Protein AF-A0A651FK99-F1 (afdb_monomer)

Sequence (175 aa):
MRAGRIADQYNTLGDHDLDEDLDEALESEAGDVWDIASVRTALVQGYRVLLDTVGREGPRGAGSYWPAFPAEAADLWEQRRTGSNTVGRMRVRIQRTSIEIQQAEAALHWPMRLLADDHNLRVVLQAWALAQAMRIKGRTLCKRRGWAYSTLRERRDRAARIIAEQLNRERVEPW

pLDDT: mean 76.42, std 20.95, range [30.81, 97.44]

Nearest PDB structures (foldseek):
  1rp3-assembly2_C  TM=5.316E-01  e=5.463E+00  Aquifex aeolicus
  8z6g-assembly3_F  TM=3.927E-01  e=2.242E+00  Pseudomonas aeruginosa
  8z6g-assembly1_B  TM=3.972E-01  e=4.482E+00  Pseudomonas aeruginosa
  7zkz-assembly1_A  TM=1.653E-01  e=5.740E+00  Arabidopsis thaliana
  8xyc-assembly1_A  TM=1.648E-01  e=7.351E+00  Verrucomicrobiota

Solvent-accessible surface area (backbone atoms only — not comparable to full-atom values): 10577 Å² total; per-residue (Å²): 135,86,89,72,80,96,80,82,85,86,84,80,82,93,70,96,59,70,66,64,71,52,62,57,37,68,67,54,73,75,48,95,57,50,37,51,49,5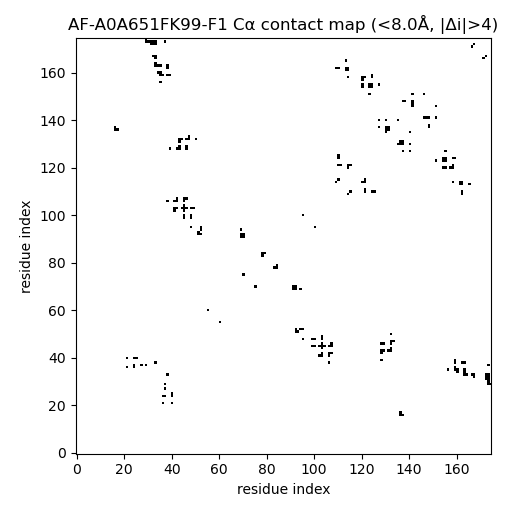4,46,49,46,43,34,22,50,14,40,37,52,48,57,53,70,70,58,83,84,49,92,74,49,75,76,54,90,66,78,82,75,81,78,50,76,67,56,57,51,52,38,62,74,68,68,59,64,89,55,81,74,68,72,81,65,71,83,74,52,73,64,59,50,52,52,18,53,54,37,64,43,42,48,63,68,74,30,57,88,43,56,70,37,31,52,49,37,53,54,49,29,45,31,53,44,69,73,46,42,67,68,59,53,22,67,76,70,74,46,59,64,69,59,50,52,55,39,32,53,52,43,28,40,56,47,17,57,49,38,49,73,70,66,55,80,56,122

Secondary structure (DSSP, 8-state):
-----SSSSS-------S-HHHHHHHSS---SS--HHHHHHHHHHHHHHHHHHH----TTGGG--S--PPPPHHHHHHHHHHT-GGGTT--------HHHHHHHHHHHHHHHHHTSS-HHHHHHHHHHHHHHHTT--HHHHHHHHT--HHHHHHHHHHHHHHHHHHHHHTTPPP-

Mean predicted aligned error: 12.54 Å

Foldseek 3Di:
DDPDDPPPPPDDDDDPQPPPLLVVLVPDDFDQAQDLSLLLNLLLLLLLVVCLPVDDDDPCNVVDPDDDDQDDPVNVVVCVVVVVCVVVPPPRRPDDDPVSNVSSVVSLCLLCPQVVPPPPLSVLQNLVSNCVNVVHGLVNSCVVVVHDSVVSVVSNSVSSRSSRVVCVVVSPGGD

Structure (mmCIF, N/CA/C/O backbone):
data_AF-A0A651FK99-F1
#
_entry.id   AF-A0A651FK99-F1
#
loop_
_atom_site.group_PDB
_atom_site.id
_atom_site.type_symbol
_atom_site.label_atom_id
_atom_site.label_alt_id
_atom_site.label_comp_id
_atom_site.label_asym_id
_atom_site.label_entity_id
_atom_site.label_seq_id
_atom_site.pdbx_PDB_ins_code
_atom_site.Cartn_x
_atom_site.Cartn_y
_atom_site.Cartn_z
_atom_site.occupancy
_atom_site.B_iso_or_equiv
_atom_site.auth_seq_id
_atom_site.auth_comp_id
_atom_site.auth_asym_id
_atom_site.auth_atom_id
_atom_site.pdbx_PDB_model_num
ATOM 1 N N . MET A 1 1 ? 8.073 29.356 28.563 1.00 34.69 1 MET A N 1
ATOM 2 C CA . MET A 1 1 ? 8.097 29.776 27.141 1.00 34.69 1 MET A CA 1
ATOM 3 C C . MET A 1 1 ? 7.719 28.588 26.261 1.00 34.69 1 MET A C 1
ATOM 5 O O . MET A 1 1 ? 7.972 27.458 26.646 1.00 34.69 1 MET A O 1
ATOM 9 N N . ARG A 1 2 ? 7.006 28.863 25.166 1.00 31.89 2 ARG A N 1
ATOM 10 C CA . ARG A 1 2 ? 6.116 27.978 24.388 1.00 31.89 2 ARG A CA 1
ATOM 11 C C . ARG A 1 2 ? 6.796 26.760 23.731 1.00 31.89 2 ARG A C 1
ATOM 13 O O . ARG A 1 2 ? 7.613 26.937 22.839 1.00 31.89 2 ARG A O 1
ATOM 20 N N . ALA A 1 3 ? 6.316 25.551 24.034 1.00 33.75 3 ALA A N 1
ATOM 21 C CA . ALA A 1 3 ? 6.349 24.418 23.103 1.00 33.75 3 ALA A CA 1
ATOM 22 C C . ALA A 1 3 ? 5.045 24.443 22.285 1.00 33.75 3 ALA A C 1
ATOM 24 O O . ALA A 1 3 ? 4.014 23.907 22.691 1.00 33.75 3 ALA A O 1
ATOM 25 N N . GLY A 1 4 ? 5.061 25.196 21.186 1.00 30.81 4 GLY A N 1
ATOM 26 C CA . GLY A 1 4 ? 3.923 25.362 20.287 1.00 30.81 4 GLY A CA 1
ATOM 27 C C . GLY A 1 4 ? 3.750 24.168 19.346 1.00 30.81 4 GLY A C 1
ATOM 28 O O . GLY A 1 4 ? 4.671 23.812 18.624 1.00 30.81 4 GLY A O 1
ATOM 29 N N . ARG A 1 5 ? 2.551 23.572 19.383 1.00 40.69 5 ARG A N 1
ATOM 30 C CA . ARG A 1 5 ? 1.781 23.008 18.253 1.00 40.69 5 ARG A CA 1
ATOM 31 C C . ARG A 1 5 ? 2.578 22.701 16.964 1.00 40.69 5 ARG A C 1
ATOM 33 O O . ARG A 1 5 ? 2.714 23.558 16.102 1.00 40.69 5 ARG A O 1
ATOM 40 N N . ILE A 1 6 ? 2.955 21.432 16.770 1.00 35.66 6 ILE A N 1
ATOM 41 C CA . ILE A 1 6 ? 3.353 20.859 15.460 1.00 35.66 6 ILE A CA 1
ATOM 42 C C . ILE A 1 6 ? 2.156 20.101 14.851 1.00 35.66 6 ILE A C 1
ATOM 44 O O . ILE A 1 6 ? 2.259 18.943 14.462 1.00 35.66 6 ILE A O 1
ATOM 48 N N . ALA A 1 7 ? 0.967 20.704 14.855 1.00 36.97 7 ALA A N 1
ATOM 49 C CA . ALA A 1 7 ? -0.232 20.047 14.321 1.00 36.97 7 ALA A CA 1
ATOM 50 C C . ALA A 1 7 ? -1.134 20.969 13.488 1.00 36.97 7 ALA A C 1
ATOM 52 O O . ALA A 1 7 ? -2.231 20.561 13.139 1.00 36.97 7 ALA A O 1
ATOM 53 N N . ASP A 1 8 ? -0.688 22.183 13.153 1.00 35.19 8 ASP A N 1
ATOM 54 C CA . ASP A 1 8 ? -1.609 23.252 12.732 1.00 35.19 8 ASP A CA 1
ATOM 55 C C . ASP A 1 8 ? -1.101 24.068 11.523 1.00 35.19 8 ASP A C 1
ATOM 57 O O . ASP A 1 8 ? -1.285 25.277 11.464 1.00 35.19 8 ASP A O 1
ATOM 61 N N . GLN A 1 9 ? -0.393 23.439 10.571 1.00 33.72 9 GLN A N 1
ATOM 62 C CA . GLN A 1 9 ? 0.181 24.145 9.403 1.00 33.72 9 GLN A CA 1
ATOM 63 C C . GLN A 1 9 ? -0.111 23.536 8.022 1.00 33.72 9 GLN A C 1
ATOM 65 O O . GLN A 1 9 ? 0.461 23.988 7.036 1.00 33.72 9 GLN A O 1
ATOM 70 N N . TYR A 1 10 ? -1.004 22.551 7.895 1.00 42.75 10 TYR A N 1
ATOM 71 C CA . TYR A 1 10 ? -1.287 21.944 6.579 1.00 42.75 10 TYR A CA 1
ATOM 72 C C . TYR A 1 10 ? -2.741 22.051 6.127 1.00 42.75 10 TYR A C 1
ATOM 74 O O . TYR A 1 10 ? -3.142 21.352 5.203 1.00 42.75 10 TYR A O 1
ATOM 82 N N . ASN A 1 11 ? -3.516 22.942 6.744 1.00 41.31 11 ASN A N 1
ATOM 83 C CA . ASN A 1 11 ? -4.862 23.252 6.289 1.00 41.31 11 ASN A CA 1
ATOM 84 C C . ASN A 1 11 ? -4.990 24.755 6.055 1.00 41.31 11 ASN A C 1
ATOM 86 O O . ASN A 1 11 ? -5.357 25.491 6.964 1.00 41.31 11 ASN A O 1
ATOM 90 N N . THR A 1 12 ? -4.601 25.224 4.873 1.00 39.28 12 THR A N 1
ATOM 91 C CA . THR A 1 12 ? -5.133 26.455 4.272 1.00 39.28 12 THR A CA 1
ATOM 92 C C . THR A 1 12 ? -4.604 26.609 2.851 1.00 39.28 12 THR A C 1
ATOM 94 O O . THR A 1 12 ? -3.410 26.462 2.612 1.00 39.28 12 THR A O 1
ATOM 97 N N . LEU A 1 13 ? -5.532 26.974 1.964 1.00 34.91 13 LEU A N 1
ATOM 98 C CA . LEU A 1 13 ? -5.382 27.358 0.559 1.00 34.91 13 LEU A CA 1
ATOM 99 C C . LEU A 1 13 ? -5.405 26.189 -0.432 1.00 34.91 13 LEU A C 1
ATOM 101 O O . LEU A 1 13 ? -4.463 25.411 -0.578 1.00 34.91 13 LEU A O 1
ATOM 105 N N . GLY A 1 14 ? -6.571 26.087 -1.073 1.00 42.62 14 GLY A N 1
ATOM 106 C CA . GLY A 1 14 ? -6.868 25.164 -2.147 1.00 42.62 14 GLY A CA 1
ATOM 107 C C . GLY A 1 14 ? -5.938 25.371 -3.330 1.00 42.62 14 GLY A C 1
ATOM 108 O O . GLY A 1 14 ? -5.750 26.485 -3.806 1.00 42.62 14 GLY A O 1
ATOM 109 N N . ASP A 1 15 ? -5.383 24.255 -3.770 1.00 38.62 15 ASP A N 1
ATOM 110 C CA . ASP A 1 15 ? -5.037 24.004 -5.156 1.00 38.62 15 ASP A CA 1
ATOM 111 C C . ASP A 1 15 ? -5.075 22.478 -5.316 1.00 38.62 15 ASP A C 1
ATOM 113 O O . ASP A 1 15 ? -4.568 21.740 -4.451 1.00 38.62 15 ASP A O 1
ATOM 117 N N . HIS A 1 16 ? -5.805 22.037 -6.334 1.00 42.75 16 HIS A N 1
ATOM 118 C CA . HIS A 1 16 ? -6.190 20.659 -6.647 1.00 42.75 16 HIS A CA 1
ATOM 119 C C . HIS A 1 16 ? -4.938 19.761 -6.751 1.00 42.75 16 HIS A C 1
ATOM 121 O O . HIS A 1 16 ? -4.244 19.760 -7.756 1.00 42.75 16 HIS A O 1
ATOM 127 N N . ASP A 1 17 ? -4.589 19.045 -5.678 1.00 47.69 17 ASP A N 1
ATOM 128 C CA . ASP A 1 17 ? -3.423 18.137 -5.612 1.00 47.69 17 ASP A CA 1
ATOM 129 C C . ASP A 1 17 ? -3.734 16.962 -4.651 1.00 47.69 17 ASP A C 1
ATOM 131 O O . ASP A 1 17 ? -2.895 16.513 -3.860 1.00 47.69 17 ASP A O 1
ATOM 135 N N . LEU A 1 18 ? -4.991 16.522 -4.652 1.00 48.66 18 LEU A N 1
ATOM 136 C CA . LEU A 1 18 ? -5.339 15.133 -4.382 1.00 48.66 18 LEU A CA 1
ATOM 137 C C . LEU A 1 18 ? -5.471 14.527 -5.772 1.00 48.66 18 LEU A C 1
ATOM 139 O O . LEU A 1 18 ? -6.139 15.120 -6.612 1.00 48.66 18 LEU A O 1
ATOM 143 N N . ASP A 1 19 ? -4.735 13.455 -6.039 1.00 51.62 19 ASP A N 1
ATOM 144 C CA . ASP A 1 19 ? -4.811 12.744 -7.309 1.00 51.62 19 ASP A CA 1
ATOM 145 C C . ASP A 1 19 ? -6.305 12.411 -7.568 1.00 51.62 19 ASP A C 1
ATOM 147 O O . ASP A 1 19 ? -6.829 11.515 -6.909 1.00 51.62 19 ASP A O 1
ATOM 151 N N . GLU A 1 20 ? -6.994 13.139 -8.464 1.00 50.44 20 GLU A N 1
ATOM 152 C CA . GLU A 1 20 ? -8.346 12.789 -8.964 1.00 50.44 20 GLU A CA 1
ATOM 153 C C . GLU A 1 20 ? -8.369 11.314 -9.391 1.00 50.44 20 GLU A C 1
ATOM 155 O O . GLU A 1 20 ? -9.310 10.589 -9.082 1.00 50.44 20 GLU A O 1
ATOM 160 N N . ASP A 1 21 ? -7.238 10.843 -9.931 1.00 52.19 21 ASP A N 1
ATOM 161 C CA . ASP A 1 21 ? -6.938 9.452 -10.257 1.00 52.19 21 ASP A CA 1
ATOM 162 C C . ASP A 1 21 ? -7.224 8.442 -9.126 1.00 52.19 21 ASP A C 1
ATOM 164 O O . ASP A 1 21 ? -7.378 7.261 -9.417 1.00 52.19 21 ASP A O 1
ATOM 168 N N . LEU A 1 22 ? -7.189 8.833 -7.842 1.00 53.69 22 LEU A N 1
ATOM 169 C CA . LEU A 1 22 ? -7.364 7.902 -6.719 1.00 53.69 22 LEU A CA 1
ATOM 170 C C . LEU A 1 22 ? -8.811 7.823 -6.238 1.00 53.69 22 LEU A C 1
ATOM 172 O O . LEU A 1 22 ? -9.229 6.742 -5.844 1.00 53.69 22 LEU A O 1
ATOM 176 N N . ASP A 1 23 ? -9.553 8.931 -6.276 1.00 46.50 23 ASP A N 1
ATOM 177 C CA . ASP A 1 23 ? -10.993 8.920 -5.996 1.00 46.50 23 ASP A CA 1
ATOM 178 C C . ASP A 1 23 ? -11.746 8.268 -7.173 1.00 46.50 23 ASP A C 1
ATOM 180 O O . ASP A 1 23 ? -12.600 7.419 -6.943 1.00 46.50 23 ASP A O 1
ATOM 184 N N . GLU A 1 24 ? -11.312 8.500 -8.418 1.00 50.28 24 GLU A N 1
ATOM 185 C CA . GLU A 1 24 ? -11.811 7.784 -9.605 1.00 50.28 24 GLU A CA 1
ATOM 186 C C . GLU A 1 24 ? -11.415 6.287 -9.592 1.00 50.28 24 GLU A C 1
ATOM 188 O O . GLU A 1 24 ? -12.212 5.420 -9.942 1.00 50.28 24 GLU A O 1
ATOM 193 N N . ALA A 1 25 ? -10.217 5.935 -9.097 1.00 50.53 25 ALA A N 1
ATOM 194 C CA . ALA A 1 25 ? -9.799 4.535 -8.913 1.00 50.53 25 ALA A CA 1
ATOM 195 C C . ALA A 1 25 ? -10.436 3.832 -7.702 1.00 50.53 25 ALA A C 1
ATOM 197 O O . ALA A 1 25 ? -10.422 2.601 -7.640 1.00 50.53 25 ALA A O 1
ATOM 198 N N . LEU A 1 26 ? -10.946 4.580 -6.721 1.00 51.03 26 LEU A N 1
ATOM 199 C CA . LEU A 1 26 ? -11.723 4.037 -5.603 1.00 51.03 26 LEU A CA 1
ATOM 200 C C . LEU A 1 26 ? -13.165 3.718 -6.024 1.00 51.03 26 LEU A C 1
ATOM 202 O O . LEU A 1 26 ? -13.805 2.901 -5.367 1.00 51.03 26 LEU A O 1
ATOM 206 N N . GLU A 1 27 ? -13.646 4.331 -7.108 1.00 51.31 27 GLU A N 1
ATOM 207 C CA . GLU A 1 27 ? -14.950 4.068 -7.731 1.00 51.31 27 GLU A CA 1
ATOM 208 C C . GLU A 1 27 ? -14.892 3.012 -8.850 1.00 51.31 27 GLU A C 1
ATOM 210 O O . GLU A 1 27 ? -15.934 2.596 -9.356 1.00 51.31 27 GLU A O 1
ATOM 215 N N . SER A 1 28 ? -13.699 2.536 -9.225 1.00 50.97 28 SER A N 1
ATOM 216 C CA . SER A 1 28 ? -13.558 1.421 -10.163 1.00 50.97 28 SER A CA 1
ATOM 217 C C . SER A 1 28 ? -14.165 0.158 -9.555 1.00 50.97 28 SER A C 1
ATOM 219 O O . SER A 1 28 ? -13.632 -0.381 -8.585 1.00 50.97 28 SER A O 1
ATOM 221 N N . GLU A 1 29 ? -15.254 -0.342 -10.144 1.00 55.88 29 GLU A N 1
ATOM 222 C CA . GLU A 1 29 ? -15.803 -1.649 -9.786 1.00 55.88 29 GLU A CA 1
ATOM 223 C C . GLU A 1 29 ? -14.724 -2.731 -9.922 1.00 55.88 29 GLU A C 1
ATOM 225 O O . GLU A 1 29 ? -13.866 -2.658 -10.811 1.00 55.88 29 GLU A O 1
ATOM 230 N N . ALA A 1 30 ? -14.747 -3.712 -9.014 1.00 58.59 30 ALA A N 1
ATOM 231 C CA . ALA A 1 30 ? -13.821 -4.836 -9.010 1.00 58.59 30 ALA A CA 1
ATOM 232 C C . ALA A 1 30 ? -13.950 -5.604 -10.334 1.00 58.59 30 ALA A C 1
ATOM 234 O O . ALA A 1 30 ? -14.865 -6.402 -10.532 1.00 58.59 30 ALA A O 1
ATOM 235 N N . GLY A 1 31 ? -13.055 -5.306 -11.274 1.00 66.44 31 GLY A N 1
ATOM 236 C CA . GLY A 1 31 ? -12.930 -6.063 -12.508 1.00 66.44 31 GLY A CA 1
ATOM 237 C C . GLY A 1 31 ? -12.443 -7.481 -12.218 1.00 66.44 31 GLY A C 1
ATOM 238 O O . GLY A 1 31 ? -11.839 -7.747 -11.186 1.00 66.44 31 GLY A O 1
ATOM 239 N N . ASP A 1 32 ? -12.646 -8.387 -13.169 1.00 84.44 32 ASP A N 1
ATOM 240 C CA . ASP A 1 32 ? -12.222 -9.795 -13.075 1.00 84.44 32 ASP A CA 1
ATOM 241 C C . ASP A 1 32 ? -10.681 -9.974 -13.091 1.00 84.44 32 ASP A C 1
ATOM 243 O O . ASP A 1 32 ? -10.149 -11.068 -12.930 1.00 84.44 32 ASP A O 1
ATOM 247 N N . VAL A 1 33 ? -9.926 -8.891 -13.316 1.00 91.88 33 VAL A N 1
ATOM 248 C CA . VAL A 1 33 ? -8.471 -8.904 -13.518 1.00 91.88 33 VAL A CA 1
ATOM 249 C C . VAL A 1 33 ? -7.822 -7.777 -12.719 1.00 91.88 33 VAL A C 1
ATOM 251 O O . VAL A 1 33 ? -8.304 -6.645 -12.742 1.00 91.88 33 VAL A O 1
ATOM 254 N N . TRP A 1 34 ? -6.685 -8.058 -12.071 1.00 93.94 34 TRP A N 1
ATOM 255 C CA . TRP A 1 34 ? -5.882 -7.024 -11.420 1.00 93.94 34 TRP A CA 1
ATOM 256 C C . TRP A 1 34 ? -5.341 -6.048 -12.454 1.00 93.94 34 TRP A C 1
ATOM 258 O O . TRP A 1 34 ? -4.611 -6.421 -13.377 1.00 93.94 34 TRP A O 1
ATOM 268 N N . ASP A 1 35 ? -5.647 -4.779 -12.253 1.00 93.88 35 ASP A N 1
ATOM 269 C CA . ASP A 1 35 ? -5.129 -3.670 -13.028 1.00 93.88 35 ASP A CA 1
ATOM 270 C C . ASP A 1 35 ? -4.215 -2.790 -12.157 1.00 93.88 35 ASP A C 1
ATOM 272 O O . ASP A 1 35 ? -3.971 -3.028 -10.971 1.00 93.88 35 ASP A O 1
ATOM 276 N N . ILE A 1 36 ? -3.644 -1.754 -12.765 1.00 93.50 36 ILE A N 1
ATOM 277 C CA . ILE A 1 36 ? -2.718 -0.872 -12.057 1.00 93.50 36 ILE A CA 1
ATOM 278 C C . ILE A 1 36 ? -3.450 -0.084 -10.954 1.00 93.50 36 ILE A C 1
ATOM 280 O O . ILE A 1 36 ? -2.845 0.199 -9.914 1.00 93.50 36 ILE A O 1
ATOM 284 N N . ALA A 1 37 ? -4.712 0.297 -11.177 1.00 90.75 37 ALA A N 1
ATOM 285 C CA . ALA A 1 37 ? -5.494 1.085 -10.236 1.00 90.75 37 ALA A CA 1
ATOM 286 C C . ALA A 1 37 ? -5.925 0.251 -9.020 1.00 90.75 37 ALA A C 1
ATOM 288 O O . ALA A 1 37 ? -5.641 0.654 -7.892 1.00 90.75 37 ALA A O 1
ATOM 289 N N . SER A 1 38 ? -6.477 -0.948 -9.221 1.00 91.75 38 SER A N 1
ATOM 290 C CA . SER A 1 38 ? -6.875 -1.869 -8.143 1.00 91.75 38 SER A CA 1
ATOM 291 C C . SER A 1 38 ? -5.709 -2.241 -7.230 1.00 91.75 38 SER A C 1
ATOM 293 O O . SER A 1 38 ? -5.842 -2.165 -6.010 1.00 91.75 38 SER A O 1
ATOM 295 N N . VAL A 1 39 ? -4.520 -2.529 -7.775 1.00 94.88 39 VAL A N 1
ATOM 296 C CA . VAL A 1 39 ? -3.324 -2.806 -6.955 1.00 94.88 39 VAL A CA 1
ATOM 297 C C . VAL A 1 39 ? -2.956 -1.606 -6.080 1.00 94.88 39 VAL A C 1
ATOM 299 O O . VAL A 1 39 ? -2.611 -1.756 -4.904 1.00 94.88 39 VAL A O 1
ATOM 302 N N . ARG A 1 40 ? -3.016 -0.391 -6.636 1.00 93.94 40 ARG A N 1
ATOM 303 C CA . ARG A 1 40 ? -2.751 0.838 -5.875 1.00 93.94 40 ARG A CA 1
ATOM 304 C C . ARG A 1 40 ? -3.786 1.041 -4.776 1.00 93.94 40 ARG A C 1
ATOM 306 O O . ARG A 1 40 ? -3.401 1.352 -3.649 1.00 93.94 40 ARG A O 1
ATOM 313 N N . THR A 1 41 ? -5.061 0.848 -5.096 1.00 91.69 41 THR A N 1
ATOM 314 C CA . THR A 1 41 ? -6.178 0.960 -4.159 1.00 91.69 41 THR A CA 1
ATOM 315 C C . THR A 1 41 ? -6.034 -0.044 -3.019 1.00 91.69 41 THR A C 1
ATOM 317 O O . THR A 1 41 ? -6.039 0.361 -1.855 1.00 91.69 41 THR A O 1
ATOM 320 N N . ALA A 1 42 ? -5.779 -1.316 -3.326 1.00 94.19 42 ALA A N 1
ATOM 321 C CA . ALA A 1 42 ? -5.559 -2.374 -2.343 1.00 94.19 42 ALA A CA 1
ATOM 322 C C . ALA A 1 42 ? -4.365 -2.074 -1.423 1.00 94.19 42 ALA A C 1
ATOM 324 O O . ALA A 1 42 ? -4.459 -2.238 -0.207 1.00 94.19 42 ALA A O 1
ATOM 325 N N . LEU A 1 43 ? -3.258 -1.548 -1.961 1.00 95.12 43 LEU A N 1
ATOM 326 C CA . LEU A 1 43 ? -2.107 -1.137 -1.149 1.00 95.12 43 LEU A CA 1
ATOM 327 C C . LEU A 1 43 ? -2.430 0.030 -0.212 1.00 95.12 43 LEU A C 1
ATOM 329 O O . LEU A 1 43 ? -2.039 0.011 0.956 1.00 95.12 43 LEU A O 1
ATOM 333 N N . VAL A 1 44 ? -3.137 1.052 -0.700 1.00 94.44 44 VAL A N 1
ATOM 334 C CA . VAL A 1 44 ? -3.555 2.184 0.138 1.00 94.44 44 VAL A CA 1
ATOM 335 C C . VAL A 1 44 ? -4.524 1.719 1.225 1.00 94.44 44 VAL A C 1
ATOM 337 O O . VAL A 1 44 ? -4.366 2.124 2.378 1.00 94.44 44 VAL A O 1
ATOM 340 N N . GLN A 1 45 ? -5.478 0.844 0.897 1.00 92.00 45 GLN A N 1
ATOM 341 C CA . GLN A 1 45 ? -6.375 0.222 1.875 1.00 92.00 45 GLN A CA 1
ATOM 342 C C . GLN A 1 45 ? -5.591 -0.588 2.912 1.00 92.00 45 GLN A C 1
ATOM 344 O O . GLN A 1 45 ? -5.803 -0.402 4.109 1.00 92.00 45 GLN A O 1
ATOM 349 N N . GLY A 1 46 ? -4.606 -1.382 2.485 1.00 94.12 46 GLY A N 1
ATOM 350 C CA . GLY A 1 46 ? -3.746 -2.144 3.386 1.00 94.12 46 GLY A CA 1
ATOM 351 C C . GLY A 1 46 ? -3.013 -1.260 4.397 1.00 94.12 46 GLY A C 1
ATOM 352 O O . GLY A 1 46 ? -3.038 -1.523 5.600 1.00 94.12 46 GLY A O 1
ATOM 353 N N . TYR A 1 47 ? -2.437 -0.141 3.947 1.00 93.88 47 TYR A N 1
ATOM 354 C CA . TYR A 1 47 ? -1.816 0.827 4.856 1.00 93.88 47 TYR A CA 1
ATOM 355 C C . TYR A 1 47 ? -2.824 1.567 5.746 1.00 93.88 47 TYR A C 1
ATOM 357 O O . TYR A 1 47 ? -2.484 1.897 6.881 1.00 93.88 47 TYR A O 1
ATOM 365 N N . ARG A 1 48 ? -4.053 1.830 5.282 1.00 90.50 48 ARG A N 1
ATOM 366 C CA . ARG A 1 48 ? -5.116 2.412 6.124 1.00 90.50 48 ARG A CA 1
ATOM 367 C C . ARG A 1 48 ? -5.499 1.458 7.252 1.00 90.50 48 ARG A C 1
ATOM 369 O O . ARG A 1 48 ? -5.495 1.873 8.407 1.00 90.50 48 ARG A O 1
ATOM 376 N N . VAL A 1 49 ? -5.731 0.184 6.932 1.00 90.88 49 VAL A N 1
ATOM 377 C CA . VAL A 1 49 ? -6.001 -0.870 7.921 1.00 90.88 49 VAL A CA 1
ATOM 378 C C . VAL A 1 49 ? -4.849 -0.972 8.922 1.00 90.88 49 VAL A C 1
ATOM 380 O O . VAL A 1 49 ? -5.092 -0.978 10.126 1.00 90.88 49 VAL A O 1
ATOM 383 N N . LEU A 1 50 ? -3.595 -0.953 8.459 1.00 89.00 50 LEU A N 1
ATOM 384 C CA . LEU A 1 50 ? -2.418 -0.967 9.335 1.00 89.00 50 LEU A CA 1
ATOM 385 C C . LEU A 1 50 ? -2.366 0.242 10.289 1.00 89.00 50 LEU A C 1
ATOM 387 O O . LEU A 1 50 ? -2.068 0.095 11.473 1.00 89.00 50 LEU A O 1
ATOM 391 N N . LEU A 1 51 ? -2.651 1.447 9.789 1.00 86.00 51 LEU A N 1
ATOM 392 C CA . LEU A 1 51 ? -2.655 2.668 10.604 1.00 86.00 51 LEU A CA 1
ATOM 393 C C . LEU A 1 51 ? -3.784 2.674 11.644 1.00 86.00 51 LEU A C 1
ATOM 395 O O . LEU A 1 51 ? -3.593 3.208 12.742 1.00 86.00 51 LEU A O 1
ATOM 399 N N . ASP A 1 52 ? -4.928 2.079 11.313 1.00 83.00 52 ASP A N 1
ATOM 400 C CA . ASP A 1 52 ? -6.075 1.963 12.214 1.00 83.00 52 ASP A CA 1
ATOM 401 C C . ASP A 1 52 ? -5.831 0.936 13.332 1.00 83.00 52 ASP A C 1
ATOM 403 O O . ASP A 1 52 ? -6.250 1.162 14.471 1.00 83.00 52 ASP A O 1
ATOM 407 N 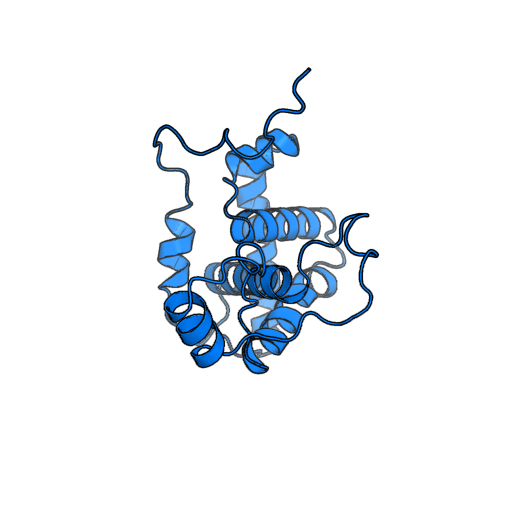N . THR A 1 53 ? -5.123 -0.163 13.038 1.00 80.12 53 THR A N 1
ATOM 408 C CA . THR A 1 53 ? -4.895 -1.268 13.987 1.00 80.12 53 THR A CA 1
ATOM 409 C C . THR A 1 53 ? -3.691 -1.050 14.907 1.00 80.12 53 THR A C 1
ATOM 411 O O . THR A 1 53 ? -3.800 -1.286 16.113 1.00 80.12 53 THR A O 1
ATOM 414 N N . VAL A 1 54 ? -2.558 -0.561 14.386 1.00 72.94 54 VAL A N 1
ATOM 415 C CA . VAL A 1 54 ? -1.287 -0.476 15.140 1.00 72.94 54 VAL A CA 1
ATOM 416 C C . VAL A 1 54 ? -1.219 0.759 16.053 1.00 72.94 54 VAL A C 1
ATOM 418 O O . VAL A 1 54 ? -0.626 0.723 17.129 1.00 72.94 54 VAL A O 1
ATOM 421 N N . GLY A 1 55 ? -1.889 1.861 15.701 1.00 63.69 55 GLY A N 1
ATOM 422 C CA . GLY A 1 55 ? -1.852 3.093 16.496 1.00 63.69 55 GLY A CA 1
ATOM 423 C C . GLY A 1 55 ? -0.456 3.746 16.585 1.00 63.69 55 GLY A C 1
ATOM 424 O O . GLY A 1 55 ? 0.492 3.369 15.905 1.00 63.69 55 GLY A O 1
ATOM 425 N N . ARG A 1 56 ? -0.320 4.809 17.396 1.00 56.94 56 ARG A N 1
ATOM 426 C CA . ARG A 1 56 ? 0.947 5.551 17.565 1.00 56.94 56 ARG A CA 1
ATOM 427 C C . ARG A 1 56 ? 1.746 4.994 18.744 1.00 56.94 56 ARG A C 1
ATOM 429 O O . ARG A 1 56 ? 1.514 5.405 19.881 1.00 56.94 56 ARG A O 1
ATOM 436 N N . GLU A 1 57 ? 2.736 4.156 18.470 1.00 53.09 57 GLU A N 1
ATOM 437 C CA . GLU A 1 57 ? 3.730 3.719 19.459 1.00 53.09 57 GLU A CA 1
ATOM 438 C C . GLU A 1 57 ? 4.819 4.793 19.635 1.00 53.09 57 GLU A C 1
ATOM 440 O O . GLU A 1 57 ? 5.852 4.807 18.974 1.00 53.09 57 GLU A O 1
ATOM 445 N N . GLY A 1 58 ? 4.557 5.790 20.484 1.00 51.38 58 GLY A N 1
ATOM 446 C CA . GLY A 1 58 ? 5.597 6.719 20.948 1.00 51.38 58 GLY A CA 1
ATOM 447 C C . GLY A 1 58 ? 6.202 6.269 22.285 1.00 51.38 58 GLY A C 1
ATOM 448 O O . GLY A 1 58 ? 5.615 5.423 22.950 1.00 51.38 58 GLY A O 1
ATOM 449 N N . PRO A 1 59 ? 7.273 6.916 22.787 1.00 56.25 59 PRO A N 1
ATOM 450 C CA . PRO A 1 59 ? 7.832 6.666 24.129 1.00 56.25 59 PRO A CA 1
ATOM 451 C C . PRO A 1 59 ? 6.808 6.802 25.273 1.00 56.25 59 PRO A C 1
ATOM 453 O O . PRO A 1 59 ? 6.987 6.272 26.361 1.00 56.25 59 PRO A O 1
ATOM 456 N N . ARG A 1 60 ? 5.701 7.512 25.018 1.00 51.91 60 ARG A N 1
ATOM 457 C CA . ARG A 1 60 ? 4.554 7.663 25.924 1.00 51.91 60 ARG A CA 1
ATOM 458 C C . ARG A 1 60 ? 3.583 6.465 25.913 1.00 51.91 60 ARG A C 1
ATOM 460 O O . ARG A 1 60 ? 2.697 6.421 26.756 1.00 51.91 60 ARG A O 1
ATOM 467 N N . GLY A 1 61 ? 3.726 5.538 24.964 1.00 48.59 61 GLY A N 1
ATOM 468 C CA . GLY A 1 61 ? 2.897 4.339 24.783 1.00 48.59 61 GLY A CA 1
ATOM 469 C C . GLY A 1 61 ? 3.220 3.205 25.759 1.00 48.59 61 GLY A C 1
ATOM 470 O O . GLY A 1 61 ? 2.348 2.401 26.050 1.00 48.59 61 GLY A O 1
ATOM 471 N N . ALA A 1 62 ? 4.412 3.203 26.364 1.00 54.50 62 ALA A N 1
ATOM 472 C CA . ALA A 1 62 ? 4.777 2.260 27.427 1.00 54.50 62 ALA A CA 1
ATOM 473 C C . ALA A 1 62 ? 4.159 2.604 28.806 1.00 54.50 62 ALA A C 1
ATOM 475 O O . ALA A 1 62 ? 4.411 1.910 29.786 1.00 54.50 62 ALA A O 1
ATOM 476 N N . GLY A 1 63 ? 3.365 3.681 28.909 1.00 51.22 63 GLY A N 1
ATOM 477 C CA . GLY A 1 63 ? 2.777 4.150 30.173 1.00 51.22 63 GLY A CA 1
ATOM 478 C C . GLY A 1 63 ? 1.571 3.344 30.674 1.00 51.22 63 GLY A C 1
ATOM 479 O O . GLY A 1 63 ? 1.119 3.552 31.797 1.00 51.22 63 GLY A O 1
ATOM 480 N N . SER A 1 64 ? 1.032 2.426 29.871 1.00 55.41 64 SER A N 1
ATOM 481 C CA . SER A 1 64 ? 0.060 1.428 30.325 1.00 55.41 64 SER A CA 1
ATOM 482 C C . SER A 1 64 ? 0.090 0.229 29.392 1.00 55.41 64 SER A C 1
ATOM 484 O O . SER A 1 64 ? -0.390 0.300 28.269 1.00 55.41 64 SER A O 1
ATOM 486 N N . TYR A 1 65 ? 0.634 -0.879 29.889 1.00 57.44 65 TYR A N 1
ATOM 487 C CA . TYR A 1 65 ? 0.584 -2.199 29.251 1.00 57.44 65 TYR A CA 1
ATOM 488 C C . TYR A 1 65 ? -0.825 -2.815 29.231 1.00 57.44 65 TYR A C 1
ATOM 490 O O . TYR A 1 65 ? -1.017 -3.901 28.692 1.00 57.44 65 TYR A O 1
ATOM 498 N N . TRP A 1 66 ? -1.815 -2.141 29.820 1.00 57.09 66 TRP A N 1
ATOM 499 C CA . TRP A 1 66 ? -3.202 -2.575 29.756 1.00 57.09 66 TRP A CA 1
ATOM 500 C C . TRP A 1 66 ? -3.790 -2.247 28.377 1.00 57.09 66 TRP A C 1
ATOM 502 O O . TRP A 1 66 ? -3.728 -1.085 27.962 1.00 57.09 66 TRP A O 1
ATOM 512 N N . PRO A 1 67 ? -4.359 -3.236 27.660 1.00 54.91 67 PRO A N 1
ATOM 513 C CA . PRO A 1 67 ? -5.028 -3.000 26.390 1.00 54.91 67 PRO A CA 1
ATOM 514 C C . PRO A 1 67 ? -6.096 -1.919 26.553 1.00 54.91 67 PRO A C 1
ATOM 516 O O . PRO A 1 67 ? -6.894 -1.956 27.490 1.00 54.91 67 PRO A O 1
ATOM 519 N N . ALA A 1 68 ? -6.130 -0.954 25.635 1.00 60.59 68 ALA A N 1
ATOM 520 C CA . ALA A 1 68 ? -7.266 -0.049 25.551 1.00 60.59 68 ALA A CA 1
ATOM 521 C C . ALA A 1 68 ? -8.486 -0.884 25.144 1.00 60.59 68 ALA A C 1
ATOM 523 O O . ALA A 1 68 ? -8.533 -1.384 24.019 1.00 60.59 68 ALA A O 1
ATOM 524 N N . PHE A 1 69 ? -9.434 -1.069 26.064 1.00 59.12 69 PHE A N 1
ATOM 525 C CA . PHE A 1 69 ? -10.674 -1.776 25.767 1.00 59.12 69 PHE A CA 1
ATOM 526 C C . PHE A 1 69 ? -11.380 -1.095 24.582 1.00 59.12 69 PHE A C 1
ATOM 528 O O . PHE A 1 69 ? -11.455 0.141 24.5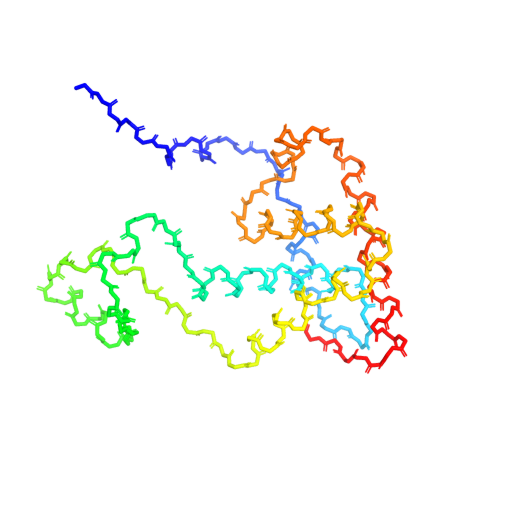52 1.00 59.12 69 PHE A O 1
ATOM 535 N N . PRO A 1 70 ? -11.849 -1.862 23.581 1.00 58.41 70 PRO A N 1
ATOM 536 C CA . PRO A 1 70 ? -12.670 -1.305 22.518 1.00 58.41 70 PRO A CA 1
ATOM 537 C C . PRO A 1 70 ? -13.951 -0.740 23.135 1.00 58.41 70 PRO A C 1
ATOM 539 O O . PRO A 1 70 ? -14.598 -1.409 23.930 1.00 58.41 70 PRO A O 1
ATOM 542 N N . ALA A 1 71 ? -14.280 0.507 22.803 1.00 63.62 71 ALA A N 1
ATOM 543 C CA . ALA A 1 71 ? -15.531 1.120 23.230 1.00 63.62 71 ALA A CA 1
ATOM 544 C C . ALA A 1 71 ? -16.636 0.736 22.246 1.00 63.62 71 ALA A C 1
ATOM 546 O O . ALA A 1 71 ? -16.454 0.890 21.033 1.00 63.62 71 ALA A O 1
ATOM 547 N N . GLU A 1 72 ? -17.773 0.270 22.752 1.00 70.81 72 GLU A N 1
ATOM 548 C CA . GLU A 1 72 ? -18.935 -0.005 21.917 1.00 70.81 72 GLU A CA 1
ATOM 549 C C . GLU A 1 72 ? -19.696 1.288 21.592 1.00 70.81 72 GLU A C 1
ATOM 551 O O . GLU A 1 72 ? -19.589 2.308 22.279 1.00 70.81 72 GLU A O 1
ATOM 556 N N . ALA A 1 73 ? -20.504 1.264 20.528 1.00 66.12 73 ALA A N 1
ATOM 557 C CA . ALA A 1 73 ? -21.303 2.423 20.128 1.00 66.12 73 ALA A CA 1
ATOM 558 C C . ALA A 1 73 ? -22.265 2.885 21.242 1.00 66.12 73 ALA A C 1
ATOM 560 O O . ALA A 1 73 ? -22.505 4.085 21.387 1.00 66.12 73 ALA A O 1
ATOM 561 N N . ALA A 1 74 ? -22.774 1.946 22.047 1.00 72.75 74 ALA A N 1
ATOM 562 C CA . ALA A 1 74 ? -23.630 2.224 23.196 1.00 72.75 74 ALA A CA 1
ATOM 563 C C . ALA A 1 74 ? -22.883 2.980 24.313 1.00 72.75 74 ALA A C 1
ATOM 565 O O . ALA A 1 74 ? -23.401 3.967 24.839 1.00 72.75 74 ALA A O 1
ATOM 566 N N . ASP A 1 75 ? -21.635 2.600 24.602 1.00 69.06 75 ASP A N 1
ATOM 567 C CA . ASP A 1 75 ? -20.806 3.245 25.629 1.00 69.06 75 ASP A CA 1
ATOM 568 C C . ASP A 1 75 ? -20.497 4.704 25.279 1.00 69.06 75 ASP A C 1
ATOM 570 O O . ASP A 1 75 ? -20.510 5.592 26.134 1.00 69.06 75 ASP A O 1
ATOM 574 N N . LEU A 1 76 ? -20.252 4.969 23.993 1.00 68.06 76 LEU A N 1
ATOM 575 C CA . LEU A 1 76 ? -19.983 6.314 23.481 1.00 68.06 76 LEU A CA 1
ATOM 576 C C . LEU A 1 76 ? -21.215 7.222 23.574 1.00 68.06 76 LEU A C 1
ATOM 578 O O . LEU A 1 76 ? -21.090 8.421 23.849 1.00 68.06 76 LEU A O 1
ATOM 582 N N . TRP A 1 77 ? -22.401 6.655 23.355 1.00 71.75 77 TRP A N 1
ATOM 583 C CA . TRP A 1 77 ? -23.671 7.358 23.512 1.00 71.75 77 TRP A CA 1
ATOM 584 C C . TRP A 1 77 ? -23.930 7.736 24.971 1.00 71.75 77 TRP A C 1
ATOM 586 O O . TRP A 1 77 ? -24.266 8.888 25.257 1.00 71.75 77 TRP A O 1
ATOM 596 N N . GLU A 1 78 ? -23.694 6.811 25.898 1.00 70.88 78 GLU A N 1
ATOM 597 C CA . GLU A 1 78 ? -23.919 7.041 27.325 1.00 70.88 78 GLU A CA 1
ATOM 598 C C . GLU A 1 78 ? -22.898 8.020 27.930 1.00 70.88 78 GLU A C 1
ATOM 600 O O . GLU A 1 78 ? -23.248 8.892 28.734 1.00 70.88 78 GLU A O 1
ATOM 605 N N . GLN A 1 79 ? -21.643 7.979 27.472 1.00 70.50 79 GLN A N 1
ATOM 606 C CA . GLN A 1 79 ? -20.627 8.965 27.854 1.00 70.50 79 GLN A CA 1
ATOM 607 C C . GLN A 1 79 ? -20.982 10.378 27.384 1.00 70.50 79 GLN A C 1
ATOM 609 O O . GLN A 1 79 ? -20.848 11.332 28.158 1.00 70.50 79 GLN A O 1
ATOM 614 N N . ARG A 1 80 ? -21.488 10.524 26.148 1.00 71.19 80 ARG A N 1
ATOM 615 C CA . ARG A 1 80 ? -21.998 11.813 25.648 1.00 71.19 80 ARG A CA 1
ATOM 616 C C . ARG A 1 80 ? -23.182 12.310 26.469 1.00 71.19 80 ARG A C 1
ATOM 618 O O . ARG A 1 80 ? -23.232 13.497 26.777 1.00 71.19 80 ARG A O 1
ATOM 625 N N . ARG A 1 81 ? -24.103 11.417 26.843 1.00 73.62 81 ARG A N 1
ATOM 626 C CA . ARG A 1 81 ? -25.291 11.745 27.646 1.00 73.62 81 ARG A CA 1
ATOM 627 C C . ARG A 1 81 ? -24.930 12.254 29.045 1.00 73.62 81 ARG A C 1
ATOM 629 O O . ARG A 1 81 ? -25.568 13.175 29.541 1.00 73.62 81 ARG A O 1
ATOM 636 N N . THR A 1 82 ? -23.898 11.678 29.662 1.00 73.56 82 THR A N 1
ATOM 637 C CA . THR A 1 82 ? -23.524 11.939 31.066 1.00 73.56 82 THR A CA 1
ATOM 638 C C . THR A 1 82 ? -22.542 13.112 31.226 1.00 73.56 82 THR A C 1
ATOM 640 O O . THR A 1 82 ? -22.235 13.522 32.342 1.00 73.56 82 THR A O 1
ATOM 643 N N . GLY A 1 83 ? -22.016 13.672 30.129 1.00 64.38 83 GLY A N 1
ATOM 644 C CA . GLY A 1 83 ? -21.087 14.813 30.164 1.00 64.38 83 GLY A CA 1
ATOM 645 C C . GLY A 1 83 ? -19.693 14.495 30.729 1.00 64.38 83 GLY A C 1
ATOM 646 O O . GLY A 1 83 ? -18.866 15.396 30.886 1.00 64.38 83 GLY A O 1
ATOM 647 N N . SER A 1 84 ? -19.402 13.219 31.005 1.00 60.84 84 SER A N 1
ATOM 648 C CA . SER A 1 84 ? -18.103 12.732 31.480 1.00 60.84 84 SER A CA 1
ATOM 649 C C . SER A 1 84 ? -17.098 12.701 30.324 1.00 60.84 84 SER A C 1
ATOM 651 O O . SER A 1 84 ? -16.811 11.668 29.725 1.00 60.84 84 SER A O 1
ATOM 653 N N . ASN A 1 85 ? -16.545 13.864 29.982 1.00 53.38 85 ASN A N 1
ATOM 654 C CA . ASN A 1 85 ? -15.521 14.006 28.940 1.00 53.38 85 ASN A CA 1
ATOM 655 C C . ASN A 1 85 ? -14.103 13.636 29.419 1.00 53.38 85 ASN A C 1
ATOM 657 O O . ASN A 1 85 ? -13.112 14.032 28.802 1.00 53.38 85 ASN A O 1
ATOM 661 N N . THR A 1 86 ? -13.966 12.827 30.473 1.00 49.53 86 THR A N 1
ATOM 662 C CA . THR A 1 86 ? -12.673 12.241 30.883 1.00 49.53 86 THR A CA 1
ATOM 663 C C . THR A 1 86 ? -12.055 11.404 29.748 1.00 49.53 86 THR A C 1
ATOM 665 O O . THR A 1 86 ? -10.842 11.224 29.675 1.00 49.53 86 THR A O 1
ATOM 668 N N . VAL A 1 87 ? -12.898 10.971 28.804 1.00 48.34 87 VAL A N 1
ATOM 669 C CA . VAL A 1 87 ? -12.595 10.145 27.630 1.00 48.34 87 VAL A CA 1
ATOM 670 C C . VAL A 1 87 ? -12.379 10.976 26.351 1.00 48.34 87 VAL A C 1
ATOM 672 O O . VAL A 1 87 ? -12.182 10.417 25.277 1.00 48.34 87 VA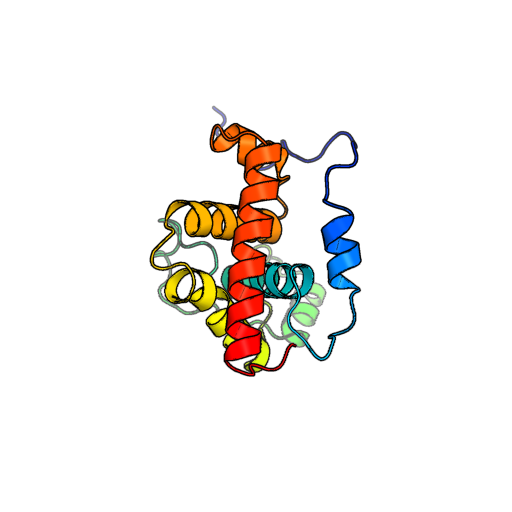L A O 1
ATOM 675 N N . GLY A 1 88 ? -12.281 12.313 26.428 1.00 42.00 88 GLY A N 1
ATOM 676 C CA . GLY A 1 88 ? -11.998 13.196 25.275 1.00 42.00 88 GLY A CA 1
ATOM 677 C C . GLY A 1 88 ? -10.682 12.917 24.515 1.00 42.00 88 GLY A C 1
ATOM 678 O O . GLY A 1 88 ? -10.325 13.645 23.591 1.00 42.00 88 GLY A O 1
ATOM 679 N N . ARG A 1 89 ? -9.938 11.870 24.895 1.00 48.75 89 ARG A N 1
ATOM 680 C CA . ARG A 1 89 ? -8.757 11.344 24.201 1.00 48.75 89 ARG A CA 1
ATOM 681 C C . ARG A 1 89 ? -8.786 9.841 23.902 1.00 48.75 89 ARG A C 1
ATOM 683 O O . ARG A 1 89 ? -7.794 9.364 23.350 1.00 48.75 89 ARG A O 1
ATOM 690 N N . MET A 1 90 ? -9.838 9.074 24.218 1.00 46.06 90 MET A N 1
ATOM 691 C CA . MET A 1 90 ? -9.921 7.721 23.647 1.00 46.06 90 MET A CA 1
ATOM 692 C C . MET A 1 90 ? -10.337 7.877 22.194 1.00 46.06 90 MET A C 1
ATOM 694 O O . MET A 1 90 ? -11.500 8.070 21.851 1.00 46.06 90 MET A O 1
ATOM 698 N N . ARG A 1 91 ? -9.328 7.856 21.326 1.00 51.81 91 ARG A N 1
ATOM 699 C CA . ARG A 1 91 ? -9.518 7.667 19.897 1.00 51.81 91 ARG A CA 1
ATOM 700 C C . ARG A 1 91 ? -10.218 6.317 19.750 1.00 51.81 91 ARG A C 1
ATOM 702 O O . ARG A 1 91 ? -9.602 5.292 20.037 1.00 51.81 91 ARG A O 1
ATOM 709 N N . VAL A 1 92 ? -11.500 6.335 19.390 1.00 54.41 92 VAL A N 1
ATOM 710 C CA . VAL A 1 92 ? -12.256 5.121 19.069 1.00 54.41 92 VAL A CA 1
ATOM 711 C C . VAL A 1 92 ? -11.458 4.380 18.004 1.00 54.41 92 VAL A C 1
ATOM 713 O O . VAL A 1 92 ? -11.200 4.927 16.930 1.00 54.41 92 VAL A O 1
ATOM 716 N N . ARG A 1 93 ? -10.984 3.179 18.339 1.00 61.62 93 ARG A N 1
ATOM 717 C CA . ARG A 1 93 ? -10.339 2.300 17.368 1.00 61.62 93 ARG A CA 1
ATOM 718 C C . ARG A 1 93 ? -11.462 1.639 16.590 1.00 61.62 93 ARG A C 1
ATOM 720 O O . ARG A 1 93 ? -12.244 0.891 17.171 1.00 61.62 93 ARG A O 1
ATOM 727 N N . ILE A 1 94 ? -11.574 1.973 15.310 1.00 67.06 94 ILE A N 1
ATOM 728 C CA . ILE A 1 94 ? -12.500 1.286 14.414 1.00 67.06 94 ILE A CA 1
ATOM 729 C C . ILE A 1 94 ? -12.004 -0.157 14.323 1.00 67.06 94 ILE A C 1
ATOM 731 O O . ILE A 1 94 ? -10.879 -0.397 13.888 1.00 67.06 94 ILE A O 1
ATOM 735 N N . GLN A 1 95 ? -12.815 -1.100 14.799 1.00 74.50 95 GLN A N 1
ATOM 736 C CA . GLN A 1 95 ? -12.533 -2.521 14.634 1.00 74.50 95 GLN A CA 1
ATOM 737 C C . GLN A 1 95 ? -12.687 -2.851 13.150 1.00 74.50 95 GLN A C 1
ATOM 739 O O . GLN A 1 95 ? -13.775 -2.708 12.594 1.00 74.50 95 GLN A O 1
ATOM 744 N N . ARG A 1 96 ? -11.583 -3.231 12.507 1.00 85.19 96 ARG A N 1
ATOM 745 C CA . ARG A 1 96 ? -11.590 -3.733 11.133 1.00 85.19 96 ARG A CA 1
ATOM 746 C C . ARG A 1 96 ? -12.054 -5.182 11.130 1.00 85.19 96 ARG A C 1
ATOM 748 O O . ARG A 1 96 ? -11.813 -5.925 12.081 1.00 85.19 96 ARG A O 1
ATOM 755 N N . THR A 1 97 ? -12.742 -5.573 10.072 1.00 89.12 97 THR A N 1
ATOM 756 C CA . THR A 1 97 ? -13.200 -6.949 9.896 1.00 89.12 97 THR A CA 1
ATOM 757 C C . THR A 1 97 ? -12.013 -7.881 9.647 1.00 89.12 97 THR A C 1
ATOM 759 O O . THR A 1 97 ? -10.967 -7.468 9.145 1.00 89.12 97 THR A O 1
ATOM 762 N N . SER A 1 98 ? -12.173 -9.170 9.963 1.00 90.19 98 SER A N 1
ATOM 763 C CA . SER A 1 98 ? -11.127 -10.167 9.692 1.00 90.19 98 SER A CA 1
ATOM 764 C C . SER A 1 98 ? -10.765 -10.245 8.204 1.00 90.19 98 SER A C 1
ATOM 766 O O . SER A 1 98 ? -9.617 -10.532 7.882 1.00 90.19 98 SER A O 1
ATOM 768 N N . ILE A 1 99 ? -11.724 -9.993 7.307 1.00 92.88 99 ILE A N 1
ATOM 769 C CA . ILE A 1 99 ? -11.504 -10.026 5.856 1.00 92.88 99 ILE A CA 1
ATOM 770 C C . ILE A 1 99 ? -10.622 -8.845 5.431 1.00 92.88 99 ILE A C 1
ATOM 772 O O . ILE A 1 99 ? -9.618 -9.056 4.759 1.00 92.88 99 ILE A O 1
ATOM 776 N N . GLU A 1 100 ? -10.923 -7.626 5.897 1.00 91.06 100 GLU A N 1
ATOM 777 C CA . GLU A 1 100 ? -10.098 -6.440 5.618 1.00 91.06 100 GLU A CA 1
ATOM 778 C C . GLU A 1 100 ? -8.657 -6.609 6.119 1.00 91.06 100 GLU A C 1
ATOM 780 O O . GLU A 1 100 ? -7.719 -6.167 5.459 1.00 91.06 100 GLU A O 1
ATOM 785 N N . ILE A 1 101 ? -8.465 -7.253 7.277 1.00 92.44 101 ILE A N 1
ATOM 786 C CA . ILE A 1 101 ? -7.129 -7.523 7.827 1.00 92.44 101 ILE A CA 1
ATOM 787 C C . ILE A 1 101 ? -6.371 -8.509 6.935 1.00 92.44 101 ILE A C 1
ATOM 789 O O . ILE A 1 101 ? -5.234 -8.230 6.566 1.00 92.44 101 ILE A O 1
ATOM 793 N N . GLN A 1 102 ? -6.998 -9.616 6.531 1.00 94.75 102 GLN A N 1
ATOM 794 C CA . GLN A 1 102 ? -6.365 -10.602 5.647 1.00 94.75 102 GLN A CA 1
ATOM 795 C C . GLN A 1 102 ? -5.995 -9.994 4.287 1.00 94.75 102 GLN A C 1
ATOM 797 O O . GLN A 1 102 ? -4.884 -10.192 3.794 1.00 94.75 102 GLN A O 1
ATOM 802 N N . GLN A 1 103 ? -6.896 -9.200 3.704 1.00 94.12 103 GLN A N 1
ATOM 803 C CA . GLN A 1 103 ? -6.644 -8.470 2.461 1.00 94.12 103 GLN A CA 1
ATOM 804 C C . GLN A 1 103 ? -5.503 -7.457 2.618 1.00 94.12 103 GLN A C 1
ATOM 806 O O . GLN A 1 103 ? -4.635 -7.359 1.750 1.00 94.12 103 GLN A O 1
ATOM 811 N N . ALA A 1 104 ? -5.462 -6.729 3.737 1.00 93.81 104 ALA A N 1
ATOM 812 C CA . ALA A 1 104 ? -4.392 -5.788 4.042 1.00 93.81 104 ALA A CA 1
ATOM 813 C C . ALA A 1 104 ? -3.033 -6.485 4.192 1.00 93.81 104 ALA A C 1
ATOM 815 O O . ALA A 1 104 ? -2.044 -6.017 3.630 1.00 93.81 104 ALA A O 1
ATOM 816 N N . GLU A 1 105 ? -2.973 -7.604 4.913 1.00 95.00 105 GLU A N 1
ATOM 817 C CA . GLU A 1 105 ? -1.754 -8.400 5.081 1.00 95.00 105 GLU A CA 1
ATOM 818 C C . GLU A 1 105 ? -1.242 -8.931 3.738 1.00 95.00 105 GLU A C 1
ATOM 820 O O . GLU A 1 105 ? -0.056 -8.782 3.427 1.00 95.00 105 GLU A O 1
ATOM 825 N N . ALA A 1 106 ? -2.140 -9.471 2.907 1.00 95.75 106 ALA A N 1
ATOM 826 C CA . ALA A 1 106 ? -1.807 -9.912 1.558 1.00 95.75 106 ALA A CA 1
ATOM 827 C C . ALA A 1 106 ? -1.246 -8.754 0.718 1.00 95.75 106 ALA A C 1
ATOM 829 O O . ALA A 1 106 ? -0.146 -8.867 0.168 1.00 95.75 106 ALA A O 1
ATOM 830 N N . ALA A 1 107 ? -1.949 -7.616 0.687 1.00 96.25 107 ALA A N 1
ATOM 831 C CA . ALA A 1 107 ? -1.545 -6.441 -0.077 1.00 96.25 107 ALA A CA 1
ATOM 832 C C . ALA A 1 107 ? -0.177 -5.900 0.365 1.00 96.25 107 ALA A C 1
ATOM 834 O O . ALA A 1 107 ? 0.694 -5.634 -0.465 1.00 96.25 107 ALA A O 1
ATOM 835 N N . LEU A 1 108 ? 0.054 -5.778 1.675 1.00 95.56 108 LEU A N 1
ATOM 836 C CA . LEU A 1 108 ? 1.315 -5.284 2.237 1.00 95.56 108 LEU A CA 1
ATOM 837 C C . LEU A 1 108 ? 2.491 -6.236 1.986 1.00 95.56 108 LEU A C 1
ATOM 839 O O . LEU A 1 108 ? 3.638 -5.784 1.900 1.00 95.56 108 LEU A O 1
ATOM 843 N N . HIS A 1 109 ? 2.226 -7.533 1.815 1.00 95.94 109 HIS A N 1
ATOM 844 C CA . HIS A 1 109 ? 3.249 -8.511 1.469 1.00 95.94 109 HIS A CA 1
ATOM 845 C C . HIS A 1 109 ? 3.696 -8.390 -0.002 1.00 95.94 109 HIS A C 1
ATOM 847 O O . HIS A 1 109 ? 4.877 -8.617 -0.302 1.00 95.94 109 HIS A O 1
ATOM 853 N N . TRP A 1 110 ? 2.818 -8.008 -0.938 1.00 96.12 110 TRP A N 1
ATOM 854 C CA . TRP A 1 110 ? 3.143 -8.034 -2.373 1.00 96.12 110 TRP A CA 1
ATOM 855 C C . TRP A 1 110 ? 4.417 -7.280 -2.756 1.00 96.12 110 TRP A C 1
ATOM 857 O O . TRP A 1 110 ? 5.248 -7.883 -3.435 1.00 96.12 110 TRP A O 1
ATOM 867 N N . PRO A 1 111 ? 4.670 -6.031 -2.309 1.00 95.69 111 PRO A N 1
ATOM 868 C CA . PRO A 1 111 ? 5.891 -5.332 -2.689 1.00 95.69 111 PRO A CA 1
ATOM 869 C C . PRO A 1 111 ? 7.154 -6.045 -2.192 1.00 95.69 111 PRO A C 1
ATOM 871 O O . PRO A 1 111 ? 8.188 -5.964 -2.841 1.00 95.69 111 PRO A O 1
ATOM 874 N N . MET A 1 112 ? 7.100 -6.750 -1.057 1.00 95.25 112 MET A N 1
ATOM 875 C CA . MET A 1 112 ? 8.254 -7.500 -0.546 1.00 95.25 112 MET A CA 1
ATOM 876 C C . MET A 1 112 ? 8.494 -8.792 -1.331 1.00 95.25 112 MET A C 1
ATOM 878 O O . MET A 1 112 ? 9.647 -9.152 -1.550 1.00 95.25 112 MET A O 1
ATOM 882 N N . ARG A 1 113 ? 7.422 -9.464 -1.767 1.00 96.12 113 ARG A N 1
ATOM 883 C CA . ARG A 1 113 ? 7.490 -10.743 -2.489 1.00 96.12 113 ARG A CA 1
ATOM 884 C C . ARG A 1 113 ? 7.784 -10.568 -3.975 1.00 96.12 113 ARG A C 1
ATOM 886 O O . ARG A 1 113 ? 8.645 -11.249 -4.511 1.00 96.12 113 ARG A O 1
ATOM 893 N N . LEU A 1 114 ? 7.050 -9.671 -4.627 1.00 96.25 114 LEU A N 1
ATOM 894 C CA . LEU A 1 114 ? 7.007 -9.538 -6.086 1.00 96.25 114 LEU A CA 1
ATOM 895 C C . LEU A 1 114 ? 8.003 -8.512 -6.625 1.00 96.25 114 LEU A C 1
ATOM 897 O O . LEU A 1 114 ? 8.388 -8.579 -7.784 1.00 96.25 114 LEU A O 1
ATOM 901 N N . LEU A 1 115 ? 8.440 -7.575 -5.779 1.00 95.81 115 LEU A N 1
ATOM 902 C CA . LEU A 1 115 ? 9.489 -6.598 -6.089 1.00 95.81 115 LEU A CA 1
ATOM 903 C C . LEU A 1 115 ? 10.723 -6.862 -5.213 1.00 95.81 115 LEU A C 1
ATOM 905 O O . LEU A 1 115 ? 11.336 -5.935 -4.671 1.00 95.81 115 LEU A O 1
ATOM 909 N N . ALA A 1 116 ? 11.047 -8.141 -4.998 1.00 93.19 116 ALA A N 1
ATOM 910 C CA . ALA A 1 116 ? 12.196 -8.549 -4.195 1.00 93.19 116 ALA A CA 1
ATOM 911 C C . ALA A 1 116 ? 13.504 -8.002 -4.793 1.00 93.19 116 ALA A C 1
ATOM 913 O O . ALA A 1 116 ? 14.291 -7.392 -4.060 1.00 93.19 116 ALA A O 1
ATOM 914 N N . ASP A 1 117 ? 13.648 -8.124 -6.116 1.00 93.88 117 ASP A N 1
ATOM 915 C CA . ASP A 1 117 ? 14.842 -7.744 -6.879 1.00 93.88 117 ASP A CA 1
ATOM 916 C C . ASP A 1 117 ? 14.970 -6.222 -7.072 1.00 93.88 117 ASP A C 1
ATOM 918 O O . ASP A 1 117 ? 16.063 -5.658 -7.002 1.00 93.88 117 ASP A O 1
ATOM 922 N N . ASP A 1 118 ? 13.844 -5.519 -7.227 1.00 95.25 118 ASP A N 1
ATOM 923 C CA . ASP A 1 118 ? 13.809 -4.079 -7.495 1.00 95.25 118 ASP A CA 1
ATOM 924 C C . ASP A 1 118 ? 13.553 -3.247 -6.229 1.00 95.25 118 ASP A C 1
ATOM 926 O O . ASP A 1 118 ? 12.482 -2.659 -6.024 1.00 95.25 118 ASP A O 1
ATOM 930 N N . HIS A 1 119 ? 14.584 -3.116 -5.386 1.00 94.38 119 HIS A N 1
ATOM 931 C CA . HIS A 1 119 ? 14.508 -2.339 -4.141 1.00 94.38 119 HIS A CA 1
ATOM 932 C C . HIS A 1 119 ? 13.980 -0.906 -4.346 1.00 94.38 119 HIS A C 1
ATOM 934 O O . HIS A 1 119 ? 13.148 -0.424 -3.575 1.00 94.38 119 HIS A O 1
ATOM 940 N N . ASN A 1 120 ? 14.420 -0.227 -5.409 1.00 94.25 120 ASN A N 1
ATOM 941 C CA . ASN A 1 120 ? 14.018 1.153 -5.693 1.00 94.25 120 ASN A CA 1
ATOM 942 C C . ASN A 1 120 ? 12.522 1.281 -6.013 1.00 94.25 120 ASN A C 1
ATOM 944 O O . ASN A 1 120 ? 11.882 2.234 -5.564 1.00 94.25 120 ASN A O 1
ATOM 948 N N . LEU A 1 121 ? 11.961 0.336 -6.776 1.00 95.56 121 LEU A N 1
ATOM 949 C CA . LEU A 1 121 ? 10.532 0.326 -7.099 1.00 95.56 121 LEU A CA 1
ATOM 950 C C . LEU A 1 121 ? 9.703 0.042 -5.848 1.00 95.56 121 LEU A C 1
ATOM 952 O O . LEU A 1 121 ? 8.731 0.750 -5.581 1.00 95.56 121 LEU A O 1
ATOM 956 N N . ARG A 1 122 ? 10.150 -0.921 -5.035 1.00 96.12 122 ARG A N 1
ATOM 957 C CA . ARG A 1 122 ? 9.527 -1.256 -3.753 1.00 96.12 122 ARG A CA 1
ATOM 958 C C . ARG A 1 122 ? 9.451 -0.048 -2.819 1.00 96.12 122 ARG A C 1
ATOM 960 O O . ARG A 1 122 ? 8.373 0.267 -2.320 1.00 96.12 122 ARG A O 1
ATOM 967 N N . VAL A 1 123 ? 10.566 0.660 -2.617 1.00 95.38 123 VAL A N 1
ATOM 968 C CA . VAL A 1 123 ? 10.629 1.836 -1.730 1.00 95.38 123 VAL A CA 1
ATOM 969 C C . VAL A 1 123 ? 9.712 2.955 -2.214 1.00 95.38 123 VAL A C 1
ATOM 971 O O . VAL A 1 123 ? 9.013 3.563 -1.404 1.00 95.38 123 VAL A O 1
ATOM 974 N N . VAL A 1 124 ? 9.693 3.230 -3.520 1.00 95.88 124 VAL A N 1
ATOM 975 C CA . VAL A 1 124 ? 8.833 4.273 -4.093 1.00 95.88 124 VAL A CA 1
ATOM 976 C C . VAL A 1 124 ? 7.357 3.933 -3.902 1.00 95.88 124 VAL A C 1
ATOM 978 O O . VAL A 1 124 ? 6.602 4.779 -3.421 1.00 95.88 124 VAL A O 1
ATOM 981 N N . LEU A 1 125 ? 6.956 2.702 -4.227 1.00 96.25 125 LEU A N 1
ATOM 982 C CA . LEU A 1 125 ? 5.567 2.264 -4.127 1.00 96.25 125 LEU A CA 1
ATOM 983 C C . LEU A 1 125 ? 5.068 2.279 -2.676 1.00 96.25 125 LEU A C 1
ATOM 985 O O . LEU A 1 125 ? 4.012 2.845 -2.404 1.00 96.25 125 LEU A O 1
ATOM 989 N N . GLN A 1 126 ? 5.850 1.733 -1.740 1.00 95.75 126 GLN A N 1
ATOM 990 C CA . GLN A 1 126 ? 5.506 1.725 -0.314 1.00 95.75 126 GLN A CA 1
ATOM 991 C C . GLN A 1 126 ? 5.438 3.142 0.268 1.00 95.75 126 GLN A C 1
ATOM 993 O O . GLN A 1 126 ? 4.496 3.477 0.983 1.00 95.75 126 GLN A O 1
ATOM 998 N N . ALA A 1 127 ? 6.411 4.003 -0.057 1.00 94.94 127 ALA A N 1
ATOM 999 C CA . ALA A 1 127 ? 6.420 5.384 0.420 1.00 94.94 127 ALA A CA 1
ATOM 1000 C C . ALA A 1 127 ? 5.222 6.180 -0.112 1.00 94.94 127 ALA A C 1
ATOM 1002 O O . ALA A 1 127 ? 4.639 6.972 0.630 1.00 94.94 127 ALA A O 1
ATOM 1003 N N . TRP A 1 128 ? 4.853 5.969 -1.378 1.00 95.12 128 TRP A N 1
ATOM 1004 C CA . TRP A 1 128 ? 3.665 6.570 -1.970 1.00 95.12 128 TRP A CA 1
ATOM 1005 C C . TRP A 1 128 ? 2.384 6.050 -1.307 1.00 95.12 128 TRP A C 1
ATOM 1007 O O . TRP A 1 128 ? 1.589 6.862 -0.841 1.00 95.12 128 TRP A O 1
ATOM 1017 N N . ALA A 1 129 ? 2.206 4.732 -1.187 1.00 94.94 129 ALA A N 1
ATOM 1018 C CA . ALA A 1 129 ? 0.988 4.140 -0.629 1.00 94.94 129 ALA A CA 1
ATOM 1019 C C . ALA A 1 129 ? 0.767 4.556 0.836 1.00 94.94 129 ALA A C 1
ATOM 1021 O O . ALA A 1 129 ? -0.338 4.946 1.215 1.00 94.94 129 ALA A O 1
ATOM 1022 N N . LEU A 1 130 ? 1.836 4.585 1.639 1.00 93.25 130 LEU A N 1
ATOM 1023 C CA . LEU A 1 130 ? 1.786 5.098 3.006 1.00 93.25 130 LEU A CA 1
ATOM 1024 C C . LEU A 1 130 ? 1.431 6.592 3.046 1.00 93.25 130 LEU A C 1
ATOM 1026 O O . LEU A 1 130 ? 0.614 7.008 3.865 1.00 93.25 130 LEU A O 1
ATOM 1030 N N . ALA A 1 131 ? 2.020 7.412 2.169 1.00 91.44 131 ALA A N 1
ATOM 1031 C CA . ALA A 1 131 ? 1.694 8.835 2.102 1.00 91.44 131 ALA A CA 1
ATOM 1032 C C . ALA A 1 131 ? 0.213 9.061 1.765 1.00 91.44 131 ALA A C 1
ATOM 1034 O O . ALA A 1 131 ? -0.425 9.895 2.405 1.00 91.44 131 ALA A O 1
ATOM 1035 N N . GLN A 1 132 ? -0.346 8.278 0.841 1.00 91.06 132 GLN A N 1
ATOM 1036 C CA . GLN A 1 132 ? -1.765 8.336 0.484 1.00 91.06 132 GLN A CA 1
ATOM 1037 C C . GLN A 1 132 ? -2.673 7.882 1.631 1.00 91.06 132 GLN A C 1
ATOM 1039 O O . GLN A 1 132 ? -3.654 8.556 1.949 1.00 91.06 132 GLN A O 1
ATOM 1044 N N . ALA A 1 133 ? -2.317 6.803 2.333 1.00 89.75 133 ALA A N 1
ATOM 1045 C CA . ALA A 1 133 ? -3.039 6.373 3.530 1.00 89.75 133 ALA A CA 1
ATOM 1046 C C . ALA A 1 133 ? -3.040 7.461 4.623 1.00 89.75 133 ALA A C 1
ATOM 1048 O O . ALA A 1 133 ? -4.051 7.677 5.291 1.00 89.75 133 ALA A O 1
ATOM 1049 N N . MET A 1 134 ? -1.942 8.214 4.746 1.00 87.19 134 MET A N 1
ATOM 1050 C CA . MET A 1 134 ? -1.811 9.365 5.648 1.00 87.19 134 MET A CA 1
ATOM 1051 C C . MET A 1 134 ? -2.408 10.676 5.105 1.00 87.19 134 MET A C 1
ATOM 1053 O O . MET A 1 134 ? -2.324 11.696 5.792 1.00 87.19 134 MET A O 1
ATOM 1057 N N . ARG A 1 135 ? -2.989 10.678 3.896 1.00 87.38 135 ARG A N 1
ATOM 1058 C CA . ARG A 1 135 ? -3.509 11.872 3.202 1.00 87.38 135 ARG A CA 1
ATOM 1059 C C . ARG A 1 135 ? -2.455 12.976 3.008 1.00 87.38 135 ARG A C 1
ATOM 1061 O O . ARG A 1 135 ? -2.740 14.166 3.126 1.00 87.38 135 ARG A O 1
ATOM 1068 N N . ILE A 1 136 ? -1.211 12.584 2.736 1.00 87.56 136 ILE A N 1
ATOM 1069 C CA . ILE A 1 136 ? -0.100 13.485 2.411 1.00 87.56 136 ILE A CA 1
ATOM 1070 C C . ILE A 1 136 ? -0.003 13.628 0.890 1.00 87.56 136 ILE A C 1
ATOM 1072 O O . ILE A 1 136 ? 0.141 12.635 0.182 1.00 87.56 136 ILE A O 1
ATOM 1076 N N . LYS A 1 137 ? 0.022 14.873 0.395 1.00 86.50 137 LYS A N 1
ATOM 1077 C CA . LYS A 1 137 ? 0.165 15.173 -1.039 1.00 86.50 137 LYS A CA 1
ATOM 1078 C C . LYS A 1 137 ? 1.456 14.582 -1.625 1.00 86.50 137 LYS A C 1
ATOM 1080 O O . LYS A 1 137 ? 2.537 14.722 -1.039 1.00 86.50 137 LYS A O 1
ATOM 1085 N N . GLY A 1 138 ? 1.377 14.028 -2.837 1.00 83.00 138 GLY A N 1
ATOM 1086 C CA . GLY A 1 138 ? 2.527 13.446 -3.544 1.00 83.00 138 GLY A CA 1
ATOM 1087 C C . GLY A 1 138 ? 3.690 14.430 -3.733 1.00 83.00 138 GLY A C 1
ATOM 1088 O O . GLY A 1 138 ? 4.846 14.085 -3.491 1.00 83.00 138 GLY A O 1
ATOM 1089 N N . ARG A 1 139 ? 3.400 15.702 -4.042 1.00 86.88 139 ARG A N 1
ATOM 1090 C CA . ARG A 1 139 ? 4.422 16.765 -4.133 1.00 86.88 139 ARG A CA 1
ATOM 1091 C C . ARG A 1 139 ? 5.150 16.998 -2.805 1.00 86.88 139 ARG A C 1
ATOM 1093 O O . ARG A 1 139 ? 6.366 17.193 -2.786 1.00 86.88 139 ARG A O 1
ATOM 1100 N N . THR A 1 140 ? 4.435 16.933 -1.680 1.00 88.81 140 THR A N 1
ATOM 1101 C CA . THR A 1 140 ? 5.031 17.050 -0.341 1.00 88.81 140 THR A CA 1
ATOM 1102 C C . THR A 1 140 ? 5.935 15.860 -0.031 1.00 88.81 140 THR A C 1
ATOM 1104 O O . THR A 1 140 ? 7.024 16.054 0.512 1.00 88.81 140 THR A O 1
ATOM 1107 N N . LEU A 1 141 ? 5.527 14.644 -0.409 1.00 90.31 141 LEU A N 1
ATOM 1108 C CA . LEU A 1 141 ? 6.367 13.449 -0.302 1.00 90.31 141 LEU A CA 1
ATOM 1109 C C . LEU A 1 141 ? 7.658 13.604 -1.122 1.00 90.31 141 LEU A C 1
ATOM 1111 O O . LEU A 1 141 ? 8.749 13.424 -0.578 1.00 90.31 141 LEU A O 1
ATOM 1115 N N . CYS A 1 142 ? 7.543 14.003 -2.391 1.00 91.25 142 CYS A N 1
ATOM 1116 C CA . CYS A 1 142 ? 8.674 14.259 -3.285 1.00 91.25 142 CYS A CA 1
ATOM 1117 C C . CYS A 1 142 ? 9.651 15.286 -2.707 1.00 91.25 142 CYS A C 1
ATOM 1119 O O . CYS A 1 142 ? 10.849 15.017 -2.644 1.00 91.25 142 CYS A O 1
ATOM 1121 N N . LYS A 1 143 ? 9.147 16.417 -2.195 1.00 91.69 143 LYS A N 1
ATOM 1122 C CA . LYS A 1 143 ? 9.973 17.455 -1.559 1.00 91.69 143 LYS A CA 1
ATOM 1123 C C . LYS A 1 143 ? 10.733 16.930 -0.338 1.00 91.69 143 LYS A C 1
ATOM 1125 O O . LYS A 1 143 ? 11.886 17.292 -0.141 1.00 91.69 143 LYS A O 1
ATOM 1130 N N . ARG A 1 144 ? 10.110 16.068 0.474 1.00 91.06 144 ARG A N 1
ATOM 1131 C CA . ARG A 1 144 ? 10.749 15.463 1.658 1.00 91.06 144 ARG A CA 1
ATOM 1132 C C .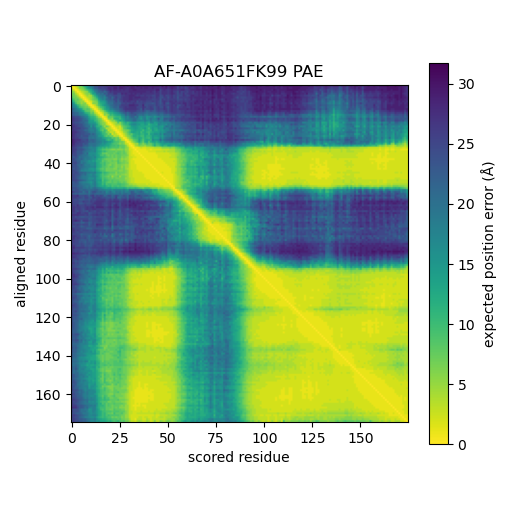 ARG A 1 144 ? 11.807 14.421 1.299 1.00 91.06 144 ARG A C 1
ATOM 1134 O O . ARG A 1 144 ? 12.770 14.266 2.040 1.00 91.06 144 ARG A O 1
ATOM 1141 N N . ARG A 1 145 ? 11.612 13.687 0.202 1.00 90.06 145 ARG A N 1
ATOM 1142 C CA . ARG A 1 145 ? 12.506 12.606 -0.245 1.00 90.06 145 ARG A CA 1
ATOM 1143 C C . ARG A 1 145 ? 13.561 13.053 -1.262 1.00 90.06 145 ARG A C 1
ATOM 1145 O O . ARG A 1 145 ? 14.462 12.276 -1.551 1.00 90.06 145 ARG A O 1
ATOM 1152 N N . GLY A 1 146 ? 13.453 14.269 -1.799 1.00 92.38 146 GLY A N 1
ATOM 1153 C CA . GLY A 1 146 ? 14.327 14.761 -2.866 1.00 92.38 146 GLY A CA 1
ATOM 1154 C C . GLY A 1 146 ? 14.072 14.083 -4.217 1.00 92.38 146 GLY A C 1
ATOM 1155 O O . GLY A 1 146 ? 14.998 13.918 -5.003 1.00 92.38 146 GLY A O 1
ATOM 1156 N N . TRP A 1 147 ? 12.838 13.643 -4.481 1.00 92.25 147 TRP A N 1
ATOM 1157 C CA . TRP A 1 147 ? 12.472 12.968 -5.732 1.00 92.25 147 TRP A CA 1
ATOM 1158 C C . TRP A 1 147 ? 11.742 13.907 -6.688 1.00 92.25 147 TRP A C 1
ATOM 1160 O O . TRP A 1 147 ? 10.952 14.747 -6.259 1.00 92.25 147 TRP A O 1
ATOM 1170 N N . ALA A 1 148 ? 11.937 13.710 -7.992 1.00 92.75 148 ALA A N 1
ATOM 1171 C CA . ALA A 1 148 ? 11.092 14.330 -9.005 1.00 92.75 148 ALA A CA 1
ATOM 1172 C C . ALA A 1 148 ? 9.708 13.659 -9.034 1.00 92.75 148 ALA A C 1
ATOM 1174 O O . ALA A 1 148 ? 9.596 12.437 -8.902 1.00 92.75 148 ALA A O 1
ATOM 1175 N N . TYR A 1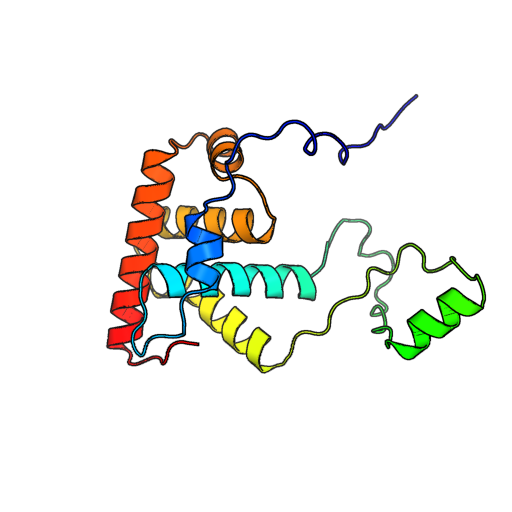 149 ? 8.648 14.451 -9.221 1.00 88.69 149 TYR A N 1
ATOM 1176 C CA . TYR A 1 149 ? 7.272 13.937 -9.235 1.00 88.69 149 TYR A CA 1
ATOM 1177 C C . TYR A 1 149 ? 7.001 13.017 -10.435 1.00 88.69 149 TYR A C 1
ATOM 1179 O O . TYR A 1 149 ? 6.385 11.967 -10.273 1.00 88.69 149 TYR A O 1
ATOM 1187 N N . SER A 1 150 ? 7.539 13.345 -11.615 1.00 90.88 150 SER A N 1
ATOM 1188 C CA . SER A 1 150 ? 7.464 12.485 -12.804 1.00 90.88 150 SER A CA 1
ATOM 1189 C C . SER A 1 150 ? 8.067 11.102 -12.545 1.00 90.88 150 SER A C 1
ATOM 1191 O O . SER A 1 150 ? 7.436 10.088 -12.829 1.00 90.88 150 SER A O 1
ATOM 1193 N N . THR A 1 151 ? 9.242 11.054 -11.913 1.00 92.25 151 THR A N 1
ATOM 1194 C CA . THR A 1 151 ? 9.914 9.804 -11.542 1.00 92.25 151 THR A CA 1
ATOM 1195 C C . THR A 1 151 ? 9.132 9.009 -10.498 1.00 92.25 151 THR A C 1
ATOM 1197 O O . THR A 1 151 ? 9.096 7.783 -10.580 1.00 92.25 151 THR A O 1
ATOM 1200 N N . LEU A 1 152 ? 8.503 9.677 -9.521 1.00 92.44 152 LEU A N 1
ATOM 1201 C CA . LEU A 1 152 ? 7.623 9.012 -8.555 1.00 92.44 152 LEU A CA 1
ATOM 1202 C C . LEU A 1 152 ? 6.465 8.319 -9.282 1.00 92.44 152 LEU A C 1
ATOM 1204 O O . LEU A 1 152 ? 6.250 7.129 -9.064 1.00 92.44 152 LEU A O 1
ATOM 1208 N N . ARG A 1 153 ? 5.758 9.055 -10.151 1.00 92.12 153 ARG A N 1
ATOM 1209 C CA . ARG A 1 153 ? 4.624 8.545 -10.931 1.00 92.12 153 ARG A CA 1
ATOM 1210 C C . ARG A 1 153 ? 5.044 7.355 -11.786 1.00 92.12 153 ARG A C 1
ATOM 1212 O O . ARG A 1 153 ? 4.485 6.279 -11.641 1.00 92.12 153 ARG A O 1
ATOM 1219 N N . GLU A 1 154 ? 6.076 7.506 -12.607 1.00 93.69 154 GLU A N 1
ATOM 1220 C CA . GLU A 1 154 ? 6.533 6.443 -13.506 1.00 93.69 154 GLU A CA 1
ATOM 1221 C C . GLU A 1 154 ? 6.936 5.169 -12.746 1.00 93.69 154 GLU A C 1
ATOM 1223 O O . GLU A 1 154 ? 6.515 4.065 -13.094 1.00 93.69 154 GLU A O 1
ATOM 1228 N N . ARG A 1 155 ? 7.714 5.308 -11.664 1.00 95.25 155 ARG A N 1
ATOM 1229 C CA . ARG A 1 155 ? 8.164 4.162 -10.863 1.00 95.25 155 ARG A CA 1
ATOM 1230 C C . ARG A 1 155 ? 7.023 3.499 -10.102 1.00 95.25 155 ARG A C 1
ATOM 1232 O O . ARG A 1 155 ? 6.993 2.275 -10.039 1.00 95.25 155 ARG A O 1
ATOM 1239 N N . ARG A 1 156 ? 6.089 4.278 -9.550 1.00 94.75 156 ARG A N 1
ATOM 1240 C CA . ARG A 1 156 ? 4.870 3.759 -8.913 1.00 94.75 156 ARG A CA 1
ATOM 1241 C C . ARG A 1 156 ? 4.064 2.935 -9.911 1.00 94.75 156 ARG A C 1
ATOM 1243 O O . ARG A 1 156 ? 3.696 1.804 -9.615 1.00 94.75 156 ARG A O 1
ATOM 1250 N N . ASP A 1 157 ? 3.810 3.502 -11.085 1.00 95.06 157 ASP A N 1
ATOM 1251 C CA . ASP A 1 157 ? 2.982 2.899 -12.127 1.00 95.06 157 ASP A CA 1
ATOM 1252 C C . ASP A 1 157 ? 3.623 1.611 -12.657 1.00 95.06 157 ASP A C 1
ATOM 1254 O O . ASP A 1 157 ? 2.946 0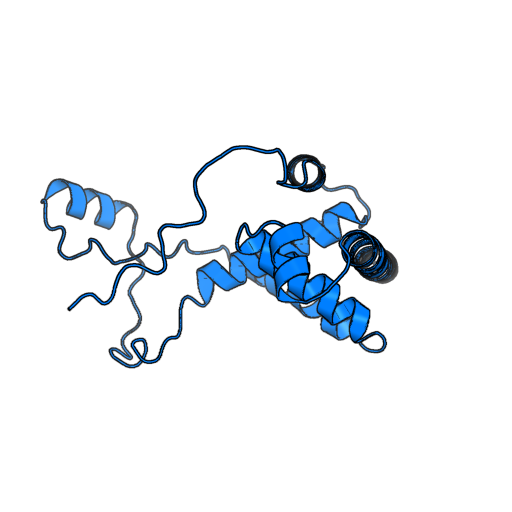.592 -12.791 1.00 95.06 157 ASP A O 1
ATOM 1258 N N . ARG A 1 158 ? 4.945 1.624 -12.864 1.00 96.56 158 ARG A N 1
ATOM 1259 C CA . ARG A 1 158 ? 5.723 0.436 -13.227 1.00 96.56 158 ARG A CA 1
ATOM 1260 C C . ARG A 1 158 ? 5.679 -0.642 -12.143 1.00 96.56 158 ARG A C 1
ATOM 1262 O O . ARG A 1 158 ? 5.473 -1.805 -12.466 1.00 96.56 158 ARG A O 1
ATOM 1269 N N . ALA A 1 159 ? 5.859 -0.271 -10.878 1.00 97.12 159 ALA A N 1
ATOM 1270 C CA . ALA A 1 159 ? 5.828 -1.209 -9.758 1.00 97.12 159 ALA A CA 1
ATOM 1271 C C . ALA A 1 159 ? 4.451 -1.880 -9.614 1.00 97.12 159 ALA A C 1
ATOM 1273 O O . ALA A 1 159 ? 4.366 -3.098 -9.485 1.00 97.12 159 ALA A O 1
ATOM 1274 N N . ALA A 1 160 ? 3.377 -1.090 -9.693 1.00 96.12 160 ALA A N 1
ATOM 1275 C CA . ALA A 1 160 ? 2.006 -1.588 -9.635 1.00 96.12 160 ALA A CA 1
ATOM 1276 C C . ALA A 1 160 ? 1.668 -2.495 -10.829 1.00 96.12 160 ALA A C 1
ATOM 1278 O O . ALA A 1 160 ? 1.021 -3.520 -10.641 1.00 96.12 160 ALA A O 1
ATOM 1279 N N . ARG A 1 161 ? 2.168 -2.181 -12.033 1.00 96.75 161 ARG A N 1
ATOM 1280 C CA . ARG A 1 161 ? 2.016 -3.046 -13.211 1.00 96.75 161 ARG A CA 1
ATOM 1281 C C . ARG A 1 161 ? 2.654 -4.422 -13.013 1.00 96.75 161 ARG A C 1
ATOM 1283 O O . ARG A 1 161 ? 1.998 -5.421 -13.271 1.00 96.75 161 ARG A O 1
ATOM 1290 N N . ILE A 1 162 ? 3.894 -4.475 -12.520 1.00 97.44 162 ILE A N 1
ATOM 1291 C CA . ILE A 1 162 ? 4.597 -5.746 -12.262 1.00 97.44 162 ILE A CA 1
ATOM 1292 C C . ILE A 1 162 ? 3.813 -6.604 -11.260 1.00 97.44 162 ILE A C 1
ATOM 1294 O O . ILE A 1 162 ? 3.660 -7.808 -11.456 1.00 97.44 162 ILE A O 1
ATOM 1298 N N . ILE A 1 163 ? 3.290 -5.980 -10.199 1.00 97.25 163 ILE A N 1
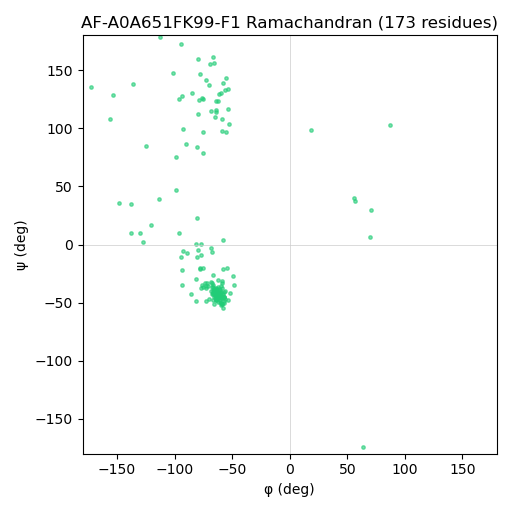ATOM 1299 C CA . ILE A 1 163 ? 2.459 -6.672 -9.208 1.00 97.25 163 ILE A CA 1
ATOM 1300 C C . ILE A 1 163 ? 1.181 -7.209 -9.861 1.00 97.25 163 ILE A C 1
ATOM 1302 O O . ILE A 1 163 ? 0.903 -8.394 -9.719 1.00 97.25 163 ILE A O 1
ATOM 1306 N N . ALA A 1 164 ? 0.449 -6.383 -10.614 1.00 96.44 164 ALA A N 1
ATOM 1307 C CA . ALA A 1 164 ? -0.783 -6.790 -11.289 1.00 96.44 164 ALA A CA 1
ATOM 1308 C C . ALA A 1 164 ? -0.556 -7.980 -12.239 1.00 96.44 164 ALA A C 1
ATOM 1310 O O . ALA A 1 164 ? -1.252 -8.990 -12.156 1.00 96.44 164 ALA A O 1
ATOM 1311 N N . GLU A 1 165 ? 0.471 -7.911 -13.092 1.00 96.50 165 GLU A N 1
ATOM 1312 C CA . GLU A 1 165 ? 0.834 -8.991 -14.020 1.00 96.50 165 GLU A CA 1
ATOM 1313 C C . GLU A 1 165 ? 1.113 -10.313 -13.292 1.00 96.50 165 GLU A C 1
ATOM 1315 O O . GLU A 1 165 ? 0.706 -11.382 -13.752 1.00 96.50 165 GLU A O 1
ATOM 1320 N N . GLN A 1 166 ? 1.792 -10.249 -12.148 1.00 96.75 166 GLN A N 1
ATOM 1321 C CA . GLN A 1 166 ? 2.135 -11.433 -11.372 1.00 96.75 166 GLN A CA 1
ATOM 1322 C C . GLN A 1 166 ? 0.943 -11.985 -10.576 1.00 96.75 166 GLN A C 1
ATOM 1324 O O . GLN A 1 166 ? 0.786 -13.202 -10.518 1.00 96.75 166 GLN A O 1
ATOM 1329 N N . LEU A 1 167 ? 0.078 -11.132 -10.020 1.00 96.19 167 LEU A N 1
ATOM 1330 C CA . LEU A 1 167 ? -1.156 -11.566 -9.351 1.00 96.19 167 LEU A CA 1
ATOM 1331 C C .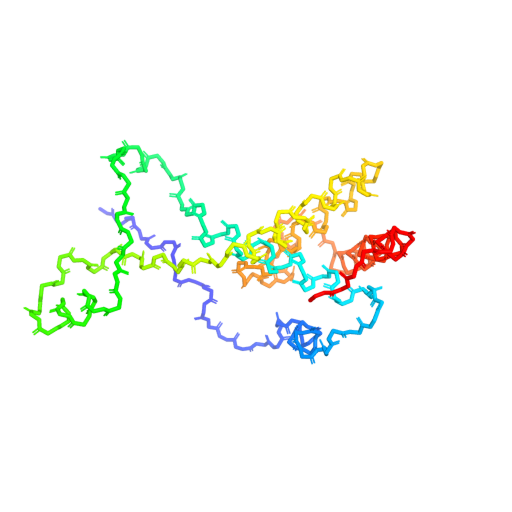 LEU A 1 167 ? -2.109 -12.259 -10.330 1.00 96.19 167 LEU A C 1
ATOM 1333 O O . LEU A 1 167 ? -2.636 -13.329 -10.028 1.00 96.19 167 LEU A O 1
ATOM 1337 N N . ASN A 1 168 ? -2.244 -11.714 -11.541 1.00 96.00 168 ASN A N 1
ATOM 1338 C CA . ASN A 1 168 ? -3.028 -12.331 -12.610 1.00 96.00 168 ASN A CA 1
ATOM 1339 C C . ASN A 1 168 ? -2.434 -13.673 -13.058 1.00 96.00 168 ASN A C 1
ATOM 1341 O O . ASN A 1 168 ? -3.164 -14.635 -13.295 1.00 96.00 168 ASN A O 1
ATOM 1345 N N . ARG A 1 169 ? -1.100 -13.776 -13.132 1.00 96.31 169 ARG A N 1
ATOM 1346 C CA . ARG A 1 169 ? -0.407 -15.041 -13.428 1.00 96.31 169 ARG A CA 1
ATOM 1347 C C . ARG A 1 169 ? -0.661 -16.101 -12.355 1.00 96.31 169 ARG A C 1
ATOM 1349 O O . ARG A 1 169 ? -0.793 -17.276 -12.684 1.00 96.31 169 ARG A O 1
ATOM 1356 N N . GLU A 1 170 ? -0.737 -15.682 -11.097 1.00 95.62 170 GLU A N 1
ATOM 1357 C CA . GLU A 1 170 ? -1.053 -16.535 -9.946 1.00 95.62 170 GLU A CA 1
ATOM 1358 C C . GLU A 1 170 ? -2.559 -16.812 -9.790 1.00 95.62 170 GLU A C 1
ATOM 1360 O O . GLU A 1 170 ? -2.929 -17.627 -8.949 1.00 95.62 170 GLU A O 1
ATOM 1365 N N . ARG A 1 171 ? -3.413 -16.196 -10.625 1.00 93.50 171 ARG A N 1
ATOM 1366 C CA . ARG A 1 171 ? -4.884 -16.293 -10.577 1.00 93.50 171 ARG A CA 1
ATOM 1367 C C . ARG A 1 171 ? -5.464 -15.896 -9.217 1.00 93.50 171 ARG A C 1
ATOM 1369 O O . ARG A 1 171 ? -6.384 -16.535 -8.716 1.00 93.50 171 ARG A O 1
ATOM 1376 N N . VAL A 1 172 ? -4.898 -14.856 -8.611 1.00 93.56 172 VAL A N 1
ATOM 1377 C CA . VAL A 1 172 ? -5.464 -14.244 -7.406 1.00 93.56 172 VAL A CA 1
ATOM 1378 C C . VAL A 1 172 ? -6.669 -13.406 -7.819 1.00 93.56 172 VAL A C 1
ATOM 1380 O O . VAL A 1 172 ? -6.522 -12.522 -8.660 1.00 93.56 172 VAL A O 1
ATOM 1383 N N . GLU A 1 173 ? -7.836 -13.652 -7.228 1.00 91.62 173 GLU A N 1
ATOM 1384 C CA . GLU A 1 173 ? -9.042 -12.872 -7.530 1.00 91.62 173 GLU A CA 1
ATOM 1385 C C . GLU A 1 173 ? -8.941 -11.437 -6.973 1.00 91.62 173 GLU A C 1
ATOM 1387 O O . GLU A 1 173 ? -8.454 -11.258 -5.849 1.00 91.62 173 GLU A O 1
ATOM 1392 N N . PRO A 1 174 ? -9.349 -10.411 -7.745 1.00 90.56 174 PRO A N 1
ATOM 1393 C CA . PRO A 1 174 ? -9.481 -9.035 -7.263 1.00 90.56 174 PRO A CA 1
ATOM 1394 C C . PRO A 1 174 ? -10.572 -8.864 -6.200 1.00 90.56 174 PRO A C 1
ATOM 1396 O O . PRO A 1 174 ? -11.518 -9.648 -6.136 1.00 90.56 174 PRO A O 1
ATOM 1399 N N . TRP A 1 175 ? -10.444 -7.824 -5.370 1.00 87.62 175 TRP A N 1
ATOM 1400 C CA . TRP A 1 175 ? -11.416 -7.463 -4.332 1.00 87.62 175 TRP A CA 1
ATOM 1401 C C . TRP A 1 175 ? -11.513 -5.952 -4.124 1.00 87.62 175 TRP A C 1
ATOM 1403 O O . TRP A 1 175 ? -10.523 -5.242 -4.426 1.00 87.62 175 TRP A O 1
#

Radius of gyration: 19.41 Å; Cα contacts (8 Å, |Δi|>4): 137; chains: 1; bounding box: 40×46×46 Å